Protein AF-A0AAV5YU53-F1 (afdb_monomer_lite)

pLDDT: mean 90.71, std 11.64, range [44.78, 98.12]

Secondary structure (DSSP, 8-state):
----HHHHHHHHH-TT-S-GGG-HHHHHHTTT-HHHHHHHHHHHHHS-HHHHHHHHHHHTT--GGGHHHHHHHTTS--HHHHHHHHHHHHHHHTTS-TTTHHHHHHHHHHHHGGGGG--PBPPGGGS-S---SS--BHHHHHHHHHHHHH-TT--HHHHHTS-HHHHHHHHHHHHHHHTSPP-

Structure (mmCIF, N/CA/C/O backbone):
data_AF-A0AAV5YU53-F1
#
_entry.id   AF-A0AAV5YU53-F1
#
loop_
_atom_site.group_PDB
_atom_site.id
_atom_site.type_symbol
_atom_site.label_atom_id
_atom_site.label_alt_id
_atom_site.label_comp_id
_atom_site.label_asym_id
_atom_site.label_entity_id
_atom_site.label_seq_id
_atom_site.pdbx_PDB_ins_code
_atom_site.Cartn_x
_atom_site.Cartn_y
_atom_site.Cartn_z
_atom_site.occupancy
_atom_site.B_iso_or_equiv
_atom_site.auth_seq_id
_atom_site.auth_comp_id
_atom_site.auth_asym_id
_atom_site.auth_atom_id
_atom_site.pdbx_PDB_model_num
ATOM 1 N N . MET A 1 1 ? -22.756 8.298 15.029 1.00 58.38 1 MET A N 1
ATOM 2 C CA . MET A 1 1 ? -21.661 9.162 15.517 1.00 58.38 1 MET A CA 1
ATOM 3 C C . MET A 1 1 ? -20.798 9.515 14.319 1.00 58.38 1 MET A C 1
ATOM 5 O O . MET A 1 1 ? -20.643 8.634 13.480 1.00 58.38 1 MET A O 1
ATOM 9 N N . PRO A 1 2 ? -20.310 10.757 14.173 1.00 77.19 2 PRO A N 1
ATOM 10 C CA . PRO A 1 2 ? -19.274 11.035 13.185 1.00 77.19 2 PRO A CA 1
ATOM 11 C C . PRO A 1 2 ? -18.021 10.225 13.540 1.00 77.19 2 PRO A C 1
ATOM 13 O O . PRO A 1 2 ? -17.695 10.080 14.717 1.00 77.19 2 PRO A O 1
ATOM 16 N N . ILE A 1 3 ? -17.365 9.661 12.530 1.00 84.00 3 ILE A N 1
ATOM 17 C CA . ILE A 1 3 ? -16.062 9.021 12.700 1.00 84.00 3 ILE A CA 1
ATOM 18 C C . ILE A 1 3 ? -15.048 10.148 12.777 1.00 84.00 3 ILE A C 1
ATOM 20 O O . ILE A 1 3 ? -14.963 10.973 11.868 1.00 84.00 3 ILE A O 1
ATOM 24 N N . ASP A 1 4 ? -14.306 10.201 13.872 1.00 91.19 4 ASP A N 1
ATOM 25 C CA . ASP A 1 4 ? -13.279 11.202 14.078 1.00 91.19 4 ASP A CA 1
ATOM 26 C C . ASP A 1 4 ? -11.997 10.572 14.630 1.00 91.19 4 ASP A C 1
ATOM 28 O O . ASP A 1 4 ? -11.934 9.400 15.019 1.00 91.19 4 ASP A O 1
ATOM 32 N N . ARG A 1 5 ? -10.937 11.380 14.644 1.00 93.81 5 ARG A N 1
ATOM 33 C CA . ARG A 1 5 ? -9.619 10.977 15.135 1.00 93.81 5 ARG A CA 1
ATOM 34 C C . ARG A 1 5 ? -9.640 10.564 16.608 1.00 93.81 5 ARG A C 1
ATOM 36 O O . ARG A 1 5 ? -8.822 9.739 17.002 1.00 93.81 5 ARG A O 1
ATOM 43 N N . ALA A 1 6 ? -10.554 11.103 17.418 1.00 93.44 6 ALA A N 1
ATOM 44 C CA . ALA A 1 6 ? -10.634 10.776 18.837 1.00 93.44 6 ALA A CA 1
ATOM 45 C C . ALA A 1 6 ? -11.170 9.354 19.052 1.00 93.44 6 ALA A C 1
ATOM 47 O O . ALA A 1 6 ? -10.606 8.609 19.855 1.00 93.44 6 ALA A O 1
ATOM 48 N N . LEU A 1 7 ? -12.197 8.951 18.296 1.00 93.94 7 LEU A N 1
ATOM 49 C CA . LEU A 1 7 ? -12.720 7.585 18.315 1.00 93.94 7 LEU A CA 1
ATOM 50 C C . LEU A 1 7 ? -11.645 6.567 17.913 1.00 93.94 7 LEU A C 1
ATOM 52 O O . LEU A 1 7 ? -11.388 5.616 18.652 1.00 93.94 7 LEU A O 1
ATOM 56 N N . ILE A 1 8 ? -10.994 6.786 16.765 1.00 95.81 8 ILE A N 1
ATOM 57 C CA . ILE A 1 8 ? -9.949 5.887 16.253 1.00 95.81 8 ILE A CA 1
ATOM 58 C C . ILE A 1 8 ? -8.756 5.858 17.213 1.00 95.81 8 ILE A C 1
ATOM 60 O O . ILE A 1 8 ? -8.289 4.784 17.587 1.00 95.81 8 ILE A O 1
ATOM 64 N N . GLY A 1 9 ? -8.308 7.022 17.689 1.00 94.50 9 GLY A N 1
ATOM 65 C CA . GLY A 1 9 ? -7.224 7.128 18.665 1.00 94.50 9 GLY A CA 1
ATOM 66 C C . GLY A 1 9 ? -7.514 6.370 19.963 1.00 94.50 9 GLY A C 1
ATOM 67 O O . GLY A 1 9 ? -6.623 5.706 20.489 1.00 94.50 9 GLY A O 1
ATOM 68 N N . GLY A 1 10 ? -8.762 6.394 20.444 1.00 93.75 10 GLY A N 1
ATOM 69 C CA . GLY A 1 10 ? -9.192 5.621 21.610 1.00 93.75 10 GLY A CA 1
ATOM 70 C C . GLY A 1 10 ? -9.047 4.109 21.416 1.00 93.75 10 GLY A C 1
ATOM 71 O O . GLY A 1 10 ? -8.543 3.430 22.308 1.00 93.75 10 GLY A O 1
ATOM 72 N N . LEU A 1 11 ? -9.417 3.584 20.243 1.00 94.62 11 LEU A N 1
ATOM 73 C CA . LEU A 1 11 ? -9.249 2.160 19.920 1.00 94.62 11 LEU A CA 1
ATOM 74 C C . LEU A 1 11 ? -7.775 1.771 19.772 1.00 94.62 11 LEU A C 1
ATOM 76 O O . LEU A 1 11 ? -7.355 0.716 20.244 1.00 94.62 11 LEU A O 1
ATOM 80 N N . LEU A 1 12 ? -6.971 2.626 19.138 1.00 96.00 12 LEU A N 1
ATOM 81 C CA . LEU A 1 12 ? -5.540 2.378 18.981 1.00 96.00 12 LEU A CA 1
ATOM 82 C C . LEU A 1 12 ? -4.802 2.406 20.323 1.00 96.00 12 LEU A C 1
ATOM 84 O O . LEU A 1 12 ? -3.856 1.642 20.499 1.00 96.00 12 LEU A O 1
ATOM 88 N N . ALA A 1 13 ? -5.229 3.244 21.267 1.00 93.75 13 ALA A N 1
ATOM 89 C CA . ALA A 1 13 ? -4.633 3.333 22.598 1.00 93.75 13 ALA A CA 1
ATOM 90 C C . ALA A 1 13 ? -5.089 2.220 23.559 1.00 93.75 13 ALA A C 1
ATOM 92 O O . ALA A 1 13 ? -4.425 1.989 24.571 1.00 93.75 13 ALA A O 1
ATOM 93 N N . ASP A 1 14 ? -6.201 1.531 23.275 1.00 92.38 14 ASP A N 1
ATOM 94 C CA . ASP A 1 14 ? -6.696 0.451 24.129 1.00 92.38 14 ASP A CA 1
ATOM 95 C C . ASP A 1 14 ? -5.836 -0.808 23.966 1.00 92.38 14 ASP A C 1
ATOM 97 O O . ASP A 1 14 ? -5.979 -1.583 23.018 1.00 92.38 14 ASP A O 1
ATOM 101 N N . SER A 1 15 ? -4.938 -1.024 24.927 1.00 88.12 15 SER A N 1
ATOM 102 C CA . SER A 1 15 ? -4.036 -2.176 24.961 1.00 88.12 15 SER A CA 1
ATOM 103 C C . SER A 1 15 ? -4.747 -3.516 25.152 1.00 88.12 15 SER A C 1
ATOM 105 O O . SER A 1 15 ? -4.117 -4.552 24.970 1.00 88.12 15 SER A O 1
ATOM 107 N N . ARG A 1 16 ? -6.038 -3.518 25.508 1.00 90.38 16 ARG A N 1
ATOM 108 C CA . ARG A 1 16 ? -6.845 -4.742 25.624 1.00 90.38 16 ARG A CA 1
ATOM 109 C C . ARG A 1 16 ? -7.343 -5.233 24.267 1.00 90.38 16 ARG A C 1
ATOM 111 O O . ARG A 1 16 ? -7.797 -6.367 24.172 1.00 90.38 16 ARG A O 1
ATOM 118 N N . ILE A 1 17 ? -7.298 -4.383 23.239 1.00 89.62 17 ILE A N 1
ATOM 119 C CA . ILE A 1 17 ? -7.646 -4.767 21.873 1.00 89.62 17 ILE A CA 1
ATOM 120 C C . ILE A 1 17 ? -6.395 -5.360 21.226 1.00 89.62 17 ILE A C 1
ATOM 122 O O . ILE A 1 17 ? -5.525 -4.636 20.722 1.00 89.62 17 ILE A O 1
ATOM 126 N N . GLU A 1 18 ? -6.301 -6.684 21.301 1.00 86.69 18 GLU A N 1
ATOM 127 C CA . GLU A 1 18 ? -5.281 -7.479 20.610 1.00 86.69 18 GLU A CA 1
ATOM 128 C C . GLU A 1 18 ? -5.637 -7.670 19.131 1.00 86.69 18 GLU A C 1
ATOM 130 O O . GLU A 1 18 ? -4.756 -7.621 18.278 1.00 86.69 18 GLU A O 1
ATOM 135 N N . ASP A 1 19 ? -6.932 -7.806 18.843 1.00 91.25 19 ASP A N 1
ATOM 136 C CA . ASP A 1 19 ? -7.497 -8.029 17.517 1.00 91.25 19 ASP A CA 1
ATOM 137 C C . ASP A 1 19 ? -8.663 -7.056 17.278 1.00 91.25 19 ASP A C 1
ATOM 139 O O . ASP A 1 19 ? -9.638 -7.018 18.038 1.00 91.25 19 ASP A O 1
ATOM 143 N N . PHE A 1 20 ? -8.547 -6.227 16.238 1.00 92.94 20 PHE A N 1
ATOM 144 C CA . PHE A 1 20 ? -9.566 -5.233 15.915 1.00 92.94 20 PHE A CA 1
ATOM 145 C C . PHE A 1 20 ? -10.820 -5.858 15.297 1.00 92.94 20 PHE A C 1
ATOM 147 O O . PHE A 1 20 ? -11.892 -5.285 15.484 1.00 92.94 20 PHE A O 1
ATOM 154 N N . GLU A 1 21 ? -10.740 -7.033 14.663 1.00 91.44 21 GLU A N 1
ATOM 155 C CA . GLU A 1 21 ? -11.915 -7.724 14.103 1.00 91.44 21 GLU A CA 1
ATOM 156 C C . GLU A 1 21 ? -12.928 -8.098 15.198 1.00 91.44 21 GLU A C 1
ATOM 158 O O . GLU A 1 21 ? -14.137 -8.145 14.972 1.00 91.44 21 GLU A O 1
ATOM 163 N N . GLN A 1 22 ? -12.451 -8.285 16.432 1.00 92.12 22 GLN A N 1
ATOM 164 C CA . GLN A 1 22 ? -13.289 -8.583 17.595 1.00 92.12 22 GLN A CA 1
ATOM 165 C C . GLN A 1 22 ? -13.918 -7.334 18.226 1.00 92.12 22 GLN A C 1
ATOM 167 O O . GLN A 1 22 ? -14.763 -7.454 19.115 1.00 92.12 22 GLN A O 1
ATOM 172 N N . SER A 1 23 ? -13.527 -6.130 17.796 1.00 93.19 23 SER A N 1
ATOM 173 C CA . SER A 1 23 ? -14.075 -4.874 18.309 1.00 93.19 23 SER A CA 1
ATOM 174 C C . SER A 1 23 ? -15.386 -4.526 17.594 1.00 93.19 23 SER A C 1
ATOM 176 O O . SER A 1 23 ? -15.364 -4.168 16.415 1.00 93.19 23 SER A O 1
ATOM 178 N N . PRO A 1 24 ? -16.540 -4.500 18.295 1.00 91.88 24 PRO A N 1
ATOM 179 C CA . PRO A 1 24 ? -17.814 -4.140 17.670 1.00 91.88 24 PRO A CA 1
ATOM 180 C C . PRO A 1 24 ? -17.827 -2.702 17.151 1.00 91.88 24 PRO A C 1
ATOM 182 O O . PRO A 1 24 ? -18.546 -2.381 16.211 1.00 91.88 24 PRO A O 1
ATOM 185 N N . VAL A 1 25 ? -17.047 -1.811 17.771 1.00 91.94 25 VAL A N 1
ATOM 186 C CA . VAL A 1 25 ? -16.914 -0.423 17.313 1.00 91.94 25 VAL A CA 1
ATOM 187 C C . VAL A 1 25 ? -16.178 -0.383 15.979 1.00 91.94 25 VAL A C 1
ATOM 189 O O . VAL A 1 25 ? -16.591 0.357 15.092 1.00 91.94 25 VAL A O 1
ATOM 192 N N . PHE A 1 26 ? -15.127 -1.190 15.822 1.00 93.19 26 PHE A N 1
ATOM 193 C CA . PHE A 1 26 ? -14.378 -1.258 14.573 1.00 93.19 26 PHE A CA 1
ATOM 194 C C . PHE A 1 26 ? -15.257 -1.776 13.429 1.00 93.19 26 PHE A C 1
ATOM 196 O O . PHE A 1 26 ? -15.471 -1.059 12.450 1.00 93.19 26 PHE A O 1
ATOM 203 N N . THR A 1 27 ? -15.847 -2.958 13.605 1.00 92.69 27 THR A N 1
ATOM 204 C CA . THR A 1 27 ? -16.630 -3.628 12.556 1.00 92.69 27 THR A CA 1
ATOM 205 C C . THR A 1 27 ? -17.896 -2.863 12.174 1.00 92.69 27 THR A C 1
ATOM 207 O O . THR A 1 27 ? -18.269 -2.828 11.010 1.00 92.69 27 THR A O 1
ATOM 210 N N . SER A 1 28 ? -18.563 -2.190 13.121 1.00 91.25 28 SER A N 1
ATOM 211 C CA . SER A 1 28 ? -19.815 -1.472 12.820 1.00 91.25 28 SER A CA 1
ATOM 212 C C . SER A 1 28 ? -19.640 -0.022 12.363 1.00 91.25 28 SER A C 1
ATOM 214 O O . SER A 1 28 ? -20.548 0.532 11.737 1.00 91.25 28 SER A O 1
ATOM 216 N N . GLN A 1 29 ? -18.530 0.637 12.718 1.00 91.31 29 GLN A N 1
ATOM 217 C CA . GLN A 1 29 ? -18.382 2.084 12.521 1.00 91.31 29 GLN A CA 1
ATOM 218 C C . GLN A 1 29 ? -17.127 2.500 11.760 1.00 91.31 29 GLN A C 1
ATOM 220 O O . GLN A 1 29 ? -17.076 3.661 11.373 1.00 91.31 29 GLN A O 1
ATOM 225 N N . ILE A 1 30 ? -16.135 1.631 11.547 1.00 93.75 30 ILE A N 1
ATOM 226 C CA . ILE A 1 30 ? -14.822 2.033 11.011 1.00 93.75 30 ILE A CA 1
ATOM 227 C C . ILE A 1 30 ? -14.448 1.268 9.741 1.00 93.75 30 ILE A C 1
ATOM 229 O O . ILE A 1 30 ? -14.065 1.914 8.772 1.00 93.75 30 ILE A O 1
ATOM 233 N N . GLN A 1 31 ? -14.568 -0.060 9.740 1.00 93.56 31 GLN A N 1
ATOM 234 C CA . GLN A 1 31 ? -14.002 -0.943 8.708 1.00 93.56 31 GLN A CA 1
ATOM 235 C C . GLN A 1 31 ? -14.398 -0.571 7.266 1.00 93.56 31 GLN A C 1
ATOM 237 O O . GLN A 1 31 ? -13.555 -0.556 6.378 1.00 93.56 31 GLN A O 1
ATOM 242 N N . ASP A 1 32 ? -15.650 -0.168 7.044 1.00 91.75 32 ASP A N 1
ATOM 243 C CA . ASP A 1 32 ? -16.169 0.109 5.694 1.00 91.75 32 ASP A CA 1
ATOM 244 C C . ASP A 1 32 ? -16.130 1.597 5.308 1.00 91.75 32 ASP A C 1
ATOM 246 O O . ASP A 1 32 ? -16.899 2.061 4.460 1.00 91.75 32 ASP A O 1
ATOM 250 N N . ARG A 1 33 ? -15.320 2.407 6.001 1.00 94.44 33 ARG A N 1
ATOM 251 C CA . ARG A 1 33 ? -15.435 3.872 5.956 1.00 94.44 33 ARG A CA 1
ATOM 252 C C . ARG A 1 33 ? -14.173 4.514 5.381 1.00 94.44 33 ARG A C 1
ATOM 254 O O . ARG A 1 33 ? -13.151 4.545 6.070 1.00 94.44 33 ARG A O 1
ATOM 261 N N . PRO A 1 34 ? -14.221 5.095 4.168 1.00 94.69 34 PRO A N 1
ATOM 262 C CA . PRO A 1 34 ? -13.036 5.687 3.546 1.00 94.69 34 PRO A CA 1
ATOM 263 C C . PRO A 1 34 ? -12.471 6.858 4.364 1.00 94.69 34 PRO A C 1
ATOM 265 O O . PRO A 1 34 ? -11.257 7.052 4.420 1.00 94.69 34 PRO A O 1
ATOM 268 N N . GLU A 1 35 ? -13.319 7.607 5.078 1.00 95.25 35 GLU A N 1
ATOM 269 C CA . GLU A 1 35 ? -12.866 8.686 5.963 1.00 95.25 35 GLU A CA 1
ATOM 270 C C . GLU A 1 35 ? -12.042 8.146 7.141 1.00 95.25 35 GLU A C 1
ATOM 272 O O . GLU A 1 35 ? -11.091 8.789 7.586 1.00 95.25 35 GLU A O 1
ATOM 277 N N . ALA A 1 36 ? -12.370 6.947 7.629 1.00 96.25 36 ALA A N 1
ATOM 278 C CA . ALA A 1 36 ? -11.613 6.292 8.686 1.00 96.25 36 ALA A CA 1
ATOM 279 C C . ALA A 1 36 ? -10.235 5.836 8.192 1.00 96.25 36 ALA A C 1
ATOM 281 O O . ALA A 1 36 ? -9.242 6.029 8.895 1.00 96.25 36 ALA A O 1
ATOM 282 N N . ALA A 1 37 ? -10.162 5.301 6.969 1.00 97.19 37 ALA A N 1
ATOM 283 C CA . ALA A 1 37 ? -8.898 4.950 6.327 1.00 97.19 37 ALA A CA 1
ATOM 284 C C . ALA A 1 37 ? -7.984 6.179 6.177 1.00 97.19 37 ALA A C 1
ATOM 286 O O . ALA A 1 37 ? -6.806 6.115 6.527 1.00 97.19 37 ALA A O 1
ATOM 287 N N . ALA A 1 38 ? -8.528 7.329 5.761 1.00 96.69 38 ALA A N 1
ATOM 288 C CA . ALA A 1 38 ? -7.773 8.582 5.683 1.00 96.69 38 ALA A CA 1
ATOM 289 C C . ALA A 1 38 ? -7.224 9.035 7.052 1.00 96.69 38 ALA A C 1
ATOM 291 O O . ALA A 1 38 ? -6.066 9.443 7.156 1.00 96.69 38 ALA A O 1
ATOM 292 N N . ILE A 1 39 ? -8.018 8.910 8.122 1.00 97.44 39 ILE A N 1
ATOM 293 C CA . ILE A 1 39 ? -7.563 9.211 9.489 1.00 97.44 39 ILE A CA 1
ATOM 294 C C . ILE A 1 39 ? -6.455 8.240 9.928 1.00 97.44 39 ILE A C 1
ATOM 296 O O . ILE A 1 39 ? -5.462 8.669 10.514 1.00 97.44 39 ILE A O 1
ATOM 300 N N . LEU A 1 40 ? -6.594 6.943 9.644 1.00 97.56 40 LEU A N 1
ATOM 301 C CA . LEU A 1 40 ? -5.579 5.937 9.972 1.00 97.56 40 LEU A CA 1
ATOM 302 C C . LEU A 1 40 ? -4.257 6.194 9.243 1.00 97.56 40 LEU A C 1
ATOM 304 O O . LEU A 1 40 ? -3.198 6.051 9.851 1.00 97.56 40 LEU A O 1
ATOM 308 N N . LEU A 1 41 ? -4.306 6.628 7.982 1.00 97.75 41 LEU A N 1
ATOM 309 C CA . LEU A 1 41 ? -3.125 7.033 7.216 1.00 97.75 41 LEU A CA 1
ATOM 310 C C . LEU A 1 41 ? -2.428 8.249 7.841 1.00 97.75 41 LEU A C 1
ATOM 312 O O . LEU A 1 41 ? -1.203 8.253 7.977 1.00 97.75 41 LEU A O 1
ATOM 316 N N . ASP A 1 42 ? -3.195 9.251 8.278 1.00 97.19 42 ASP A N 1
ATOM 317 C CA . ASP A 1 42 ? -2.663 10.422 8.984 1.00 97.19 42 ASP A CA 1
ATOM 318 C C . ASP A 1 42 ? -1.984 10.029 10.310 1.00 97.19 42 ASP A C 1
ATOM 320 O O . ASP A 1 42 ? -0.872 10.471 10.600 1.00 97.19 42 ASP A O 1
ATOM 324 N N . ILE A 1 43 ? -2.602 9.136 11.092 1.00 96.94 43 ILE A N 1
ATOM 325 C CA . ILE A 1 43 ? -1.998 8.566 12.310 1.00 96.94 43 ILE A CA 1
ATOM 326 C C . ILE A 1 43 ? -0.716 7.796 11.976 1.00 96.94 43 ILE A C 1
ATOM 328 O O . ILE A 1 43 ? 0.313 8.019 12.611 1.00 96.94 43 ILE A O 1
ATOM 332 N N . MET A 1 44 ? -0.751 6.920 10.969 1.00 96.31 44 MET A N 1
ATOM 333 C CA . MET A 1 44 ? 0.395 6.103 10.563 1.00 96.31 44 MET A CA 1
ATOM 334 C C . MET A 1 44 ? 1.613 6.951 10.191 1.00 96.31 44 MET A C 1
ATOM 336 O O . MET A 1 44 ? 2.744 6.545 10.455 1.00 96.31 44 MET A O 1
ATOM 340 N N . ARG A 1 45 ? 1.389 8.123 9.590 1.00 95.06 45 ARG A N 1
ATOM 341 C CA . ARG A 1 45 ? 2.453 9.033 9.160 1.00 95.06 45 ARG A CA 1
ATOM 342 C C . ARG A 1 45 ? 3.008 9.895 10.293 1.00 95.06 45 ARG A C 1
ATOM 344 O O . ARG A 1 45 ? 4.213 10.135 10.326 1.00 95.06 45 ARG A O 1
ATOM 351 N N . ASN A 1 46 ? 2.130 10.418 11.148 1.00 95.31 46 ASN A N 1
ATOM 352 C CA . ASN A 1 46 ? 2.455 11.555 12.013 1.00 95.31 46 ASN A CA 1
ATOM 353 C C . ASN A 1 46 ? 2.597 11.198 13.500 1.00 95.31 46 ASN A C 1
ATOM 355 O O . ASN A 1 46 ? 3.196 11.975 14.245 1.00 95.31 46 ASN A O 1
ATOM 359 N N . ASP A 1 47 ? 2.080 10.049 13.939 1.00 95.38 47 ASP A N 1
ATOM 360 C CA . ASP A 1 47 ? 2.138 9.644 15.346 1.00 95.38 47 ASP A CA 1
ATOM 361 C C . ASP A 1 47 ? 3.371 8.780 15.657 1.00 95.38 47 ASP A C 1
ATOM 363 O O . ASP A 1 47 ? 4.242 8.529 14.823 1.00 95.38 47 ASP A O 1
ATOM 367 N N . SER A 1 48 ? 3.470 8.331 16.913 1.00 93.94 48 SER A N 1
ATOM 368 C CA . SER A 1 48 ? 4.563 7.469 17.362 1.00 93.94 48 SER A CA 1
ATOM 369 C C . SER A 1 48 ? 4.648 6.175 16.534 1.00 93.94 48 SER A C 1
ATOM 371 O O . SER A 1 48 ? 3.604 5.650 16.136 1.00 93.94 48 SER A O 1
ATOM 373 N N . PRO A 1 49 ? 5.845 5.578 16.354 1.00 91.62 49 PRO A N 1
ATOM 374 C CA . PRO A 1 49 ? 5.992 4.325 15.609 1.00 91.62 49 PRO A CA 1
ATOM 375 C C . PRO A 1 49 ? 5.083 3.190 16.108 1.00 91.62 49 PRO A C 1
ATOM 377 O O . PRO A 1 49 ? 4.550 2.428 15.306 1.00 91.62 49 PRO A O 1
ATOM 380 N N . ALA A 1 50 ? 4.848 3.101 17.422 1.00 92.50 50 ALA A N 1
ATOM 381 C CA . ALA A 1 50 ? 3.956 2.101 18.009 1.00 92.50 50 ALA A CA 1
ATOM 382 C C . ALA A 1 50 ? 2.482 2.343 17.636 1.00 92.50 50 ALA A C 1
ATOM 384 O O . ALA A 1 50 ? 1.773 1.409 17.257 1.00 92.50 50 ALA A O 1
ATOM 385 N N . THR A 1 51 ? 2.026 3.597 17.699 1.00 95.12 51 THR A N 1
ATOM 386 C CA . THR A 1 51 ? 0.670 3.978 17.276 1.00 95.12 51 THR A CA 1
ATOM 387 C C . THR A 1 51 ? 0.492 3.765 15.777 1.00 95.12 51 THR A C 1
ATOM 389 O O . THR A 1 51 ? -0.518 3.204 15.357 1.00 95.12 51 THR A O 1
ATOM 392 N N . GLY A 1 52 ? 1.486 4.149 14.974 1.00 94.56 52 GLY A N 1
ATOM 393 C CA . GLY A 1 52 ? 1.457 3.970 13.527 1.00 94.56 52 GLY A CA 1
ATOM 394 C C . GLY A 1 52 ? 1.425 2.499 13.114 1.00 94.56 52 GLY A C 1
ATOM 395 O O . GLY A 1 52 ? 0.665 2.136 12.221 1.00 94.56 52 GLY A O 1
ATOM 396 N N . ALA A 1 53 ? 2.154 1.626 13.817 1.00 92.44 53 ALA A N 1
ATOM 397 C CA . ALA A 1 53 ? 2.082 0.182 13.601 1.00 92.44 53 ALA A CA 1
ATOM 398 C C . ALA A 1 53 ? 0.682 -0.384 13.902 1.00 92.44 53 ALA A C 1
ATOM 400 O O . ALA A 1 53 ? 0.160 -1.178 13.119 1.00 92.44 53 ALA A O 1
ATOM 401 N N . ARG A 1 54 ? 0.035 0.057 14.991 1.00 95.44 54 ARG A N 1
ATOM 402 C CA . ARG A 1 54 ? -1.353 -0.337 15.297 1.00 95.44 54 ARG A CA 1
ATOM 403 C C . ARG A 1 54 ? -2.348 0.212 14.274 1.00 95.44 54 ARG A C 1
ATOM 405 O O . ARG A 1 54 ? -3.253 -0.514 13.877 1.00 95.44 54 ARG A O 1
ATOM 412 N N . ALA A 1 55 ? -2.166 1.450 13.811 1.00 96.69 55 ALA A N 1
ATOM 413 C CA . ALA A 1 55 ? -2.994 2.034 12.758 1.00 96.69 55 ALA A CA 1
ATOM 414 C C . ALA A 1 55 ? -2.872 1.244 11.448 1.00 96.69 55 ALA A C 1
ATOM 416 O O . ALA A 1 55 ? -3.884 0.947 10.821 1.00 96.69 55 ALA A O 1
ATOM 417 N N . ARG A 1 56 ? -1.652 0.826 11.083 1.00 95.62 56 ARG A N 1
ATOM 418 C CA . ARG A 1 56 ? -1.403 -0.053 9.934 1.00 95.62 56 ARG A CA 1
ATOM 419 C C . ARG A 1 56 ? -2.106 -1.402 10.079 1.00 95.62 56 ARG A C 1
ATOM 421 O O . ARG A 1 56 ? -2.717 -1.856 9.121 1.00 95.62 56 ARG A O 1
ATOM 428 N N . ALA A 1 57 ? -2.027 -2.027 11.255 1.00 94.25 57 ALA A N 1
ATOM 429 C CA . ALA A 1 57 ? -2.697 -3.299 11.524 1.00 94.25 57 ALA A CA 1
ATOM 430 C C . ALA A 1 57 ? -4.223 -3.176 11.408 1.00 94.25 57 ALA A C 1
ATOM 432 O O . ALA A 1 57 ? -4.852 -4.024 10.793 1.00 94.25 57 ALA A O 1
ATOM 433 N N . MET A 1 58 ? -4.808 -2.093 11.933 1.00 96.25 58 MET A N 1
ATOM 434 C CA . MET A 1 58 ? -6.237 -1.813 11.769 1.00 96.25 58 MET A CA 1
ATOM 435 C C . MET A 1 58 ? -6.605 -1.568 10.300 1.00 96.25 58 MET A C 1
ATOM 437 O O . MET A 1 58 ? -7.610 -2.084 9.831 1.00 96.25 58 MET A O 1
ATOM 441 N N . LEU A 1 59 ? -5.792 -0.799 9.569 1.00 96.31 59 LEU A N 1
ATOM 442 C CA . LEU A 1 59 ? -6.030 -0.491 8.158 1.00 96.31 59 LEU A CA 1
ATOM 443 C C . LEU A 1 59 ? -5.943 -1.736 7.263 1.00 96.31 59 LEU A C 1
ATOM 445 O O . LEU A 1 59 ? -6.642 -1.802 6.262 1.00 96.31 59 LEU A O 1
ATOM 449 N N . ALA A 1 60 ? -5.133 -2.730 7.634 1.00 95.12 60 ALA A N 1
ATOM 450 C CA . ALA A 1 60 ? -5.016 -4.000 6.915 1.00 95.12 60 ALA A CA 1
ATOM 451 C C . ALA A 1 60 ? -6.266 -4.900 7.011 1.00 95.12 60 ALA A C 1
ATOM 453 O O . ALA A 1 60 ? -6.318 -5.916 6.330 1.00 95.12 60 ALA A O 1
ATOM 454 N N . LEU A 1 61 ? -7.246 -4.537 7.848 1.00 94.69 61 LEU A N 1
ATOM 455 C CA . LEU A 1 61 ? -8.527 -5.239 8.003 1.00 94.69 61 LEU A CA 1
ATOM 456 C C . LEU A 1 61 ? -9.673 -4.571 7.226 1.00 94.69 61 LEU A C 1
ATOM 458 O O . LEU A 1 61 ? -10.825 -4.977 7.349 1.00 94.69 61 LEU A O 1
ATOM 462 N N . PHE A 1 62 ? -9.386 -3.491 6.498 1.00 95.50 62 PHE A N 1
ATOM 463 C CA . PHE A 1 62 ? -10.367 -2.854 5.623 1.00 95.50 62 PHE A CA 1
ATOM 464 C C . PHE A 1 62 ? -10.579 -3.698 4.361 1.00 95.50 62 PHE A C 1
ATOM 466 O O . PHE A 1 62 ? -9.765 -4.553 4.039 1.00 95.50 62 PHE A O 1
ATOM 473 N N . ASP A 1 63 ? -11.637 -3.394 3.616 1.00 91.00 63 ASP A N 1
ATOM 474 C CA . ASP A 1 63 ? -11.855 -3.922 2.268 1.00 91.00 63 ASP A CA 1
ATOM 475 C C . ASP A 1 63 ? -11.616 -2.818 1.211 1.00 91.00 63 ASP A C 1
ATOM 477 O O . ASP A 1 63 ? -10.830 -1.881 1.408 1.00 91.00 63 ASP A O 1
ATOM 481 N N . GLU A 1 64 ? -12.328 -2.890 0.084 1.00 94.00 64 GLU A N 1
ATOM 482 C CA . GLU A 1 64 ? -12.299 -1.931 -1.027 1.00 94.00 64 GLU A CA 1
ATOM 483 C C . GLU A 1 64 ? -12.315 -0.435 -0.616 1.00 94.00 64 GLU A C 1
ATOM 485 O O . GLU A 1 64 ? -11.562 0.344 -1.215 1.00 94.00 64 GLU A O 1
ATOM 490 N N . PRO A 1 65 ? -13.074 0.022 0.412 1.00 92.62 65 PRO A N 1
ATOM 491 C CA . PRO A 1 65 ? -13.144 1.444 0.768 1.00 92.62 65 PRO A CA 1
ATOM 492 C C . PRO A 1 65 ? -11.804 2.093 1.149 1.00 92.62 65 PRO A C 1
ATOM 494 O O . PRO A 1 65 ? -11.672 3.315 1.049 1.00 92.62 65 PRO A O 1
ATOM 497 N N . ALA A 1 66 ? -10.806 1.314 1.579 1.00 96.56 66 ALA A N 1
ATOM 498 C CA . ALA A 1 66 ? -9.482 1.838 1.916 1.00 96.56 66 ALA A CA 1
ATOM 499 C C . ALA A 1 66 ? -8.562 2.021 0.701 1.00 96.56 66 ALA A C 1
ATOM 501 O O . ALA A 1 66 ? -7.594 2.781 0.793 1.00 96.56 66 ALA A O 1
ATOM 502 N N . LEU A 1 67 ? -8.854 1.380 -0.438 1.00 97.12 67 LEU A N 1
ATOM 503 C CA . LEU A 1 67 ? -7.964 1.388 -1.601 1.00 97.12 67 LEU A CA 1
ATOM 504 C C . LEU A 1 67 ? -7.720 2.809 -2.111 1.00 97.12 67 LEU A C 1
ATOM 506 O O . LEU A 1 67 ? -6.571 3.208 -2.284 1.00 97.12 67 LEU A O 1
ATOM 510 N N . ARG A 1 68 ? -8.782 3.607 -2.280 1.00 97.25 68 ARG A N 1
ATOM 511 C CA . ARG A 1 68 ? -8.664 4.988 -2.770 1.00 97.25 68 ARG A CA 1
ATOM 512 C C . ARG A 1 68 ? -7.823 5.881 -1.841 1.00 97.25 68 ARG A C 1
ATOM 514 O O . ARG A 1 68 ? -6.845 6.437 -2.338 1.00 97.25 68 ARG A O 1
ATOM 521 N N . PRO A 1 69 ? -8.114 5.986 -0.526 1.00 98.00 69 PRO A N 1
ATOM 522 C CA . PRO A 1 69 ? -7.260 6.732 0.400 1.00 98.00 69 PRO A CA 1
ATOM 523 C C . PRO A 1 69 ? -5.794 6.283 0.393 1.00 98.00 69 PRO A C 1
ATOM 525 O O . PRO A 1 69 ? -4.893 7.119 0.448 1.00 98.00 69 PRO A O 1
ATOM 528 N N . ILE A 1 70 ? -5.536 4.971 0.317 1.00 98.12 70 ILE A N 1
ATOM 529 C CA . ILE A 1 70 ? -4.167 4.436 0.273 1.00 98.12 70 ILE A CA 1
ATOM 530 C C . ILE A 1 70 ? -3.470 4.835 -1.032 1.00 98.12 70 ILE A C 1
ATOM 532 O O . ILE A 1 70 ? -2.314 5.257 -0.985 1.00 98.12 70 ILE A O 1
ATOM 536 N N . GLY A 1 71 ? -4.168 4.740 -2.168 1.00 97.88 71 GLY A N 1
ATOM 537 C CA . GLY A 1 71 ? -3.684 5.192 -3.471 1.00 97.88 71 GLY A CA 1
ATOM 538 C C . GLY A 1 71 ? -3.266 6.659 -3.430 1.00 97.88 71 GLY A C 1
ATOM 539 O O . GLY A 1 71 ? -2.096 6.970 -3.633 1.00 97.88 71 GLY A O 1
ATOM 540 N N . GLU A 1 72 ? -4.175 7.555 -3.044 1.00 98.00 72 GLU A N 1
ATOM 541 C CA . GLU A 1 72 ? -3.906 8.998 -2.939 1.00 98.00 72 GLU A CA 1
ATOM 542 C C . GLU A 1 72 ? -2.699 9.305 -2.034 1.00 98.00 72 GLU A C 1
ATOM 544 O O . GLU A 1 72 ? -1.882 10.189 -2.315 1.00 98.00 72 GLU A O 1
ATOM 549 N N . ALA A 1 73 ? -2.535 8.537 -0.956 1.00 97.94 73 ALA A N 1
ATOM 550 C CA . ALA A 1 73 ? -1.437 8.699 -0.016 1.00 97.94 73 ALA A CA 1
ATOM 551 C C . ALA A 1 73 ? -0.048 8.332 -0.587 1.00 97.94 73 ALA A C 1
ATOM 553 O O . ALA A 1 73 ? 0.964 8.774 -0.024 1.00 97.94 73 ALA A O 1
ATOM 554 N N . LEU A 1 74 ? 0.035 7.595 -1.706 1.00 98.12 74 LEU A N 1
ATOM 555 C CA . LEU A 1 74 ? 1.293 7.301 -2.418 1.00 98.12 74 LEU A CA 1
ATOM 556 C C . LEU A 1 74 ? 1.949 8.558 -3.004 1.00 98.12 74 LEU A C 1
ATOM 558 O O . LEU A 1 74 ? 3.176 8.603 -3.164 1.00 98.12 74 LEU A O 1
ATOM 562 N N . ALA A 1 75 ? 1.158 9.605 -3.268 1.00 96.94 75 ALA A N 1
ATOM 563 C CA . ALA A 1 75 ? 1.662 10.888 -3.752 1.00 96.94 75 ALA A CA 1
ATOM 564 C C . ALA A 1 75 ? 2.642 11.535 -2.759 1.00 96.94 75 ALA A C 1
ATOM 566 O O . ALA A 1 75 ? 3.553 12.268 -3.155 1.00 96.94 75 ALA A O 1
ATOM 567 N N . LEU A 1 76 ? 2.500 11.239 -1.465 1.00 96.62 76 LEU A N 1
ATOM 568 C CA . LEU A 1 76 ? 3.373 11.780 -0.436 1.00 96.62 76 LEU A CA 1
ATOM 569 C C . LEU A 1 76 ? 4.773 11.134 -0.485 1.00 96.62 76 LEU A C 1
ATOM 571 O O . LEU A 1 76 ? 4.897 9.927 -0.702 1.00 96.62 76 LEU A O 1
ATOM 575 N N . PRO A 1 77 ? 5.848 11.906 -0.240 1.00 94.81 77 PRO A N 1
ATOM 576 C CA . PRO A 1 77 ? 7.212 11.399 -0.345 1.00 94.81 77 PRO A CA 1
ATOM 577 C C . PRO A 1 77 ? 7.589 10.472 0.818 1.00 94.81 77 PRO A C 1
ATOM 579 O O . PRO A 1 77 ? 7.051 10.594 1.925 1.00 94.81 77 PRO A O 1
ATOM 582 N N . GLY A 1 78 ? 8.576 9.608 0.553 1.00 95.12 78 GLY A N 1
ATOM 583 C CA . GLY A 1 78 ? 9.239 8.722 1.515 1.00 95.12 78 GLY A CA 1
ATOM 584 C C . GLY A 1 78 ? 9.269 7.270 1.032 1.00 95.12 78 GLY A C 1
ATOM 585 O O . GLY A 1 78 ? 8.215 6.659 0.885 1.00 95.12 78 GLY A O 1
ATOM 586 N N . ALA A 1 79 ? 10.459 6.692 0.831 1.00 94.81 79 ALA A N 1
ATOM 587 C CA . ALA A 1 79 ? 10.594 5.320 0.323 1.00 94.81 79 ALA A CA 1
ATOM 588 C C . ALA A 1 79 ? 9.942 4.280 1.249 1.00 94.81 79 ALA A C 1
ATOM 590 O O . ALA A 1 79 ? 9.153 3.450 0.803 1.00 94.81 79 ALA A O 1
ATOM 591 N N . VAL A 1 80 ? 10.184 4.387 2.561 1.00 93.00 80 VAL A N 1
ATOM 592 C CA . VAL A 1 80 ? 9.563 3.518 3.580 1.00 93.00 80 VAL A CA 1
ATOM 593 C C . VAL A 1 80 ? 8.039 3.678 3.603 1.00 93.00 80 VAL A C 1
ATOM 595 O O . VAL A 1 80 ? 7.311 2.695 3.719 1.00 93.00 80 VAL A O 1
ATOM 598 N N . TRP A 1 81 ? 7.551 4.914 3.451 1.00 95.56 81 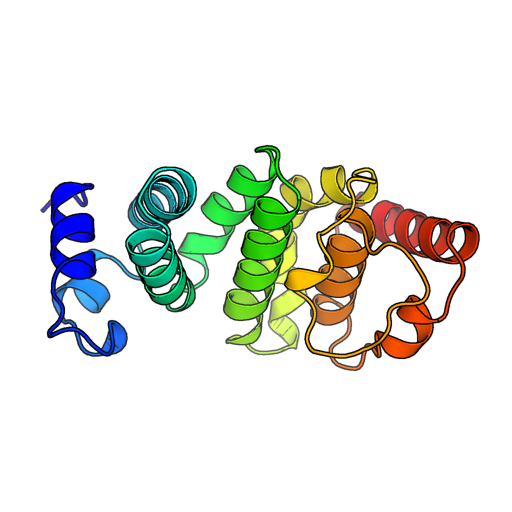TRP A N 1
ATOM 599 C CA . TRP A 1 81 ? 6.122 5.221 3.392 1.00 95.56 81 TRP A CA 1
ATOM 600 C C . TRP A 1 81 ? 5.461 4.566 2.177 1.00 95.56 81 TRP A C 1
ATOM 602 O O . TRP A 1 81 ? 4.517 3.795 2.333 1.00 95.56 81 TRP A O 1
ATOM 612 N N . ARG A 1 82 ? 6.003 4.804 0.978 1.00 97.19 82 ARG A N 1
ATOM 613 C CA . ARG A 1 82 ? 5.492 4.247 -0.282 1.00 97.19 82 ARG A CA 1
ATOM 614 C C . ARG A 1 82 ? 5.534 2.724 -0.287 1.00 97.19 82 ARG A C 1
ATOM 616 O O . ARG A 1 82 ? 4.525 2.104 -0.605 1.00 97.19 82 ARG A O 1
ATOM 623 N N . ARG A 1 83 ? 6.629 2.116 0.185 1.00 95.44 83 ARG A N 1
ATOM 624 C CA . ARG A 1 83 ? 6.704 0.663 0.402 1.00 95.44 83 ARG A CA 1
ATOM 625 C C . ARG A 1 83 ? 5.616 0.177 1.360 1.00 95.44 83 ARG A C 1
ATOM 627 O O . ARG A 1 83 ? 4.952 -0.816 1.078 1.00 95.44 83 ARG A O 1
ATOM 634 N N . SER A 1 84 ? 5.406 0.853 2.490 1.00 95.12 84 SER A N 1
ATOM 635 C CA . SER A 1 84 ? 4.364 0.466 3.451 1.00 95.12 84 SER A CA 1
ATOM 636 C C . SER A 1 84 ? 2.965 0.492 2.829 1.00 95.12 84 SER A C 1
ATOM 638 O O . SER A 1 84 ? 2.175 -0.412 3.093 1.00 95.12 84 SER A O 1
ATOM 640 N N . LEU A 1 85 ? 2.666 1.498 2.004 1.00 98.06 85 LEU A N 1
ATOM 641 C CA . LEU A 1 85 ? 1.383 1.625 1.312 1.00 98.06 85 LEU A CA 1
ATOM 642 C C . LEU A 1 85 ? 1.211 0.597 0.187 1.00 98.06 85 LEU A C 1
ATOM 644 O O . LEU A 1 85 ? 0.148 -0.002 0.099 1.00 98.06 85 LEU A O 1
ATOM 648 N N . LEU A 1 86 ? 2.245 0.327 -0.616 1.00 97.75 86 LEU A N 1
ATOM 649 C CA . LEU A 1 86 ? 2.214 -0.739 -1.628 1.00 97.75 86 LEU A CA 1
ATOM 650 C C . LEU A 1 86 ? 1.957 -2.112 -0.989 1.00 97.75 86 LEU A C 1
ATOM 652 O O . LEU A 1 86 ? 1.121 -2.874 -1.467 1.00 97.75 86 LEU A O 1
ATOM 656 N N . ASN A 1 87 ? 2.587 -2.387 0.157 1.00 95.44 87 ASN A N 1
ATOM 657 C CA . ASN A 1 87 ? 2.331 -3.605 0.926 1.00 95.44 87 ASN A CA 1
ATOM 658 C C . ASN A 1 87 ? 0.911 -3.657 1.517 1.00 95.44 87 ASN A C 1
ATOM 660 O O . ASN A 1 87 ? 0.345 -4.740 1.628 1.00 95.44 87 ASN A O 1
ATOM 664 N N . LEU A 1 88 ? 0.330 -2.514 1.902 1.00 96.94 88 LEU A N 1
ATOM 665 C CA . LEU A 1 88 ? -1.075 -2.449 2.315 1.00 96.94 88 LEU A CA 1
ATOM 666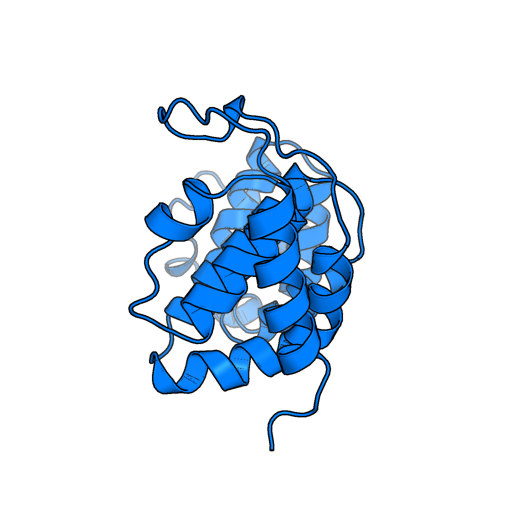 C C . LEU A 1 88 ? -2.011 -2.722 1.135 1.00 96.94 88 LEU A C 1
ATOM 668 O O . LEU A 1 88 ? -2.902 -3.546 1.276 1.00 96.94 88 LEU A O 1
ATOM 672 N N . LEU A 1 89 ? -1.787 -2.105 -0.031 1.00 97.56 89 LEU A N 1
ATOM 673 C CA . LEU A 1 89 ? -2.569 -2.392 -1.240 1.00 97.56 89 LEU A CA 1
ATOM 674 C C . LEU A 1 89 ? -2.520 -3.877 -1.593 1.00 97.56 89 LEU A C 1
ATOM 676 O O . LEU A 1 89 ? -3.560 -4.483 -1.822 1.00 97.56 89 LEU A O 1
ATOM 680 N N . TRP A 1 90 ? -1.327 -4.476 -1.576 1.00 95.94 90 TRP A N 1
ATOM 681 C CA . TRP A 1 90 ? -1.166 -5.915 -1.767 1.00 95.94 90 TRP A CA 1
ATOM 682 C C . TRP A 1 90 ? -1.994 -6.720 -0.760 1.00 95.94 90 TRP A C 1
ATOM 684 O O . TRP A 1 90 ? -2.777 -7.582 -1.159 1.00 95.94 90 TRP A O 1
ATOM 694 N N . ALA A 1 91 ? -1.860 -6.427 0.537 1.00 95.00 91 ALA A N 1
ATOM 695 C CA . ALA A 1 91 ? -2.577 -7.149 1.585 1.00 95.00 91 ALA A CA 1
ATOM 696 C C . ALA A 1 91 ? -4.100 -7.049 1.417 1.00 95.00 91 ALA A C 1
ATOM 698 O O . ALA A 1 91 ? -4.774 -8.066 1.497 1.00 95.00 91 ALA A O 1
ATOM 699 N N . LEU A 1 92 ? -4.622 -5.856 1.123 1.00 95.62 92 LEU A N 1
ATOM 700 C CA . LEU A 1 92 ? -6.057 -5.621 0.962 1.00 95.62 92 LEU A CA 1
ATOM 701 C C . LEU A 1 92 ? -6.629 -6.254 -0.308 1.00 95.62 92 LEU A C 1
ATOM 703 O O . LEU A 1 92 ? -7.727 -6.795 -0.293 1.00 95.62 92 LEU A O 1
ATOM 707 N N . ILE A 1 93 ? -5.901 -6.205 -1.423 1.00 96.25 93 ILE A N 1
ATOM 708 C CA . ILE A 1 93 ? -6.403 -6.767 -2.681 1.00 96.25 93 ILE A CA 1
ATOM 709 C C . ILE A 1 93 ? -6.372 -8.301 -2.634 1.00 96.25 93 ILE A C 1
ATOM 711 O O . ILE A 1 93 ? -7.279 -8.956 -3.140 1.00 96.25 93 ILE A O 1
ATOM 715 N N . THR A 1 94 ? -5.375 -8.895 -1.974 1.00 94.56 94 THR A N 1
ATOM 716 C CA . THR A 1 94 ? -5.215 -10.359 -1.925 1.00 94.56 94 THR A CA 1
ATOM 717 C C . THR A 1 94 ? -6.164 -11.085 -0.976 1.00 94.56 94 THR A C 1
ATOM 719 O O . THR A 1 94 ? -6.197 -12.315 -0.993 1.00 94.56 94 THR A O 1
ATOM 722 N N . THR A 1 95 ? -6.980 -10.365 -0.199 1.00 93.88 95 THR A N 1
ATOM 723 C CA . THR A 1 95 ? -8.120 -10.969 0.514 1.00 93.88 95 THR A CA 1
ATOM 724 C C . THR A 1 95 ? -9.261 -11.365 -0.433 1.00 93.88 95 THR A C 1
ATOM 726 O O . THR A 1 95 ? -10.110 -12.171 -0.054 1.00 93.88 95 THR A O 1
ATOM 729 N N . HIS A 1 96 ? -9.266 -10.840 -1.663 1.00 94.44 96 HIS A N 1
ATOM 730 C CA . HIS A 1 96 ? -10.275 -11.101 -2.692 1.00 94.44 96 HIS A CA 1
ATOM 731 C C . HIS A 1 96 ? -9.845 -12.237 -3.630 1.00 94.44 96 HIS A C 1
ATOM 733 O O . HIS A 1 96 ? -8.686 -12.672 -3.624 1.00 94.44 96 HIS A O 1
ATOM 739 N N . GLU A 1 97 ? -10.754 -12.725 -4.479 1.00 94.12 97 GLU A N 1
ATOM 740 C CA . GLU A 1 97 ? -10.404 -13.784 -5.425 1.00 94.12 97 GLU A CA 1
ATOM 741 C C . GLU A 1 97 ? -9.414 -13.269 -6.492 1.00 94.12 97 GLU A C 1
ATOM 743 O O . GLU A 1 97 ? -9.581 -12.157 -6.993 1.00 94.12 97 GLU A O 1
ATOM 748 N N . PRO A 1 98 ? -8.432 -14.077 -6.948 1.00 93.81 98 PRO A N 1
ATOM 749 C CA . PRO A 1 98 ? -7.418 -13.629 -7.913 1.00 93.81 98 PRO A CA 1
ATOM 750 C C . PRO A 1 98 ? -7.945 -13.009 -9.211 1.00 93.81 98 PRO A C 1
ATOM 752 O O . PRO A 1 98 ? -7.287 -12.174 -9.823 1.00 93.81 98 PRO A O 1
ATOM 755 N N . ARG A 1 99 ? -9.153 -13.393 -9.638 1.00 93.50 99 ARG A N 1
ATOM 756 C CA . ARG A 1 99 ? -9.812 -12.819 -10.821 1.00 93.50 99 ARG A CA 1
ATOM 757 C C . ARG A 1 99 ? -10.270 -11.367 -10.630 1.00 93.50 99 ARG A C 1
ATOM 759 O O . ARG A 1 99 ? -10.533 -10.696 -11.621 1.00 93.50 99 ARG A O 1
ATOM 766 N N . GLU A 1 100 ? -10.399 -10.908 -9.388 1.00 95.31 100 GLU A N 1
ATOM 767 C CA . GLU A 1 100 ? -10.866 -9.567 -9.020 1.00 95.31 100 GLU A CA 1
ATOM 768 C C . GLU A 1 100 ? -9.703 -8.578 -8.864 1.00 95.31 100 GLU A C 1
ATOM 770 O O . GLU A 1 100 ? -9.899 -7.371 -9.008 1.00 95.31 100 GLU A O 1
ATOM 775 N N . TRP A 1 101 ? -8.479 -9.071 -8.630 1.00 95.88 101 TRP A N 1
ATOM 776 C CA . TRP A 1 101 ? -7.308 -8.234 -8.348 1.00 95.88 101 TRP A CA 1
ATOM 777 C C . TRP A 1 101 ? -7.022 -7.166 -9.411 1.00 95.88 101 TRP A C 1
ATOM 779 O O . TRP A 1 101 ? -6.756 -6.031 -9.013 1.00 95.88 101 TRP A O 1
ATOM 789 N N . PRO A 1 102 ? -7.119 -7.441 -10.732 1.00 94.38 102 PRO A N 1
ATOM 790 C CA . PRO A 1 102 ? -6.910 -6.399 -11.736 1.00 94.38 102 PRO A CA 1
ATOM 791 C C . PRO A 1 102 ? -7.927 -5.257 -11.622 1.00 94.38 102 PRO A C 1
ATOM 793 O O . PRO A 1 102 ? -7.545 -4.095 -11.704 1.00 94.38 102 PRO A O 1
ATOM 796 N N . GLY A 1 103 ? -9.200 -5.572 -11.353 1.00 94.44 103 GLY A N 1
ATOM 797 C CA . GLY A 1 103 ? -10.251 -4.563 -11.191 1.00 94.44 103 GLY A CA 1
ATOM 798 C C . GLY A 1 103 ? -10.069 -3.707 -9.934 1.00 94.44 103 GLY A C 1
ATOM 799 O O . GLY A 1 103 ? -10.360 -2.515 -9.951 1.00 94.44 103 GLY A O 1
ATOM 800 N N . LEU A 1 104 ? -9.530 -4.284 -8.857 1.00 96.31 104 LEU A N 1
ATOM 801 C CA . LEU A 1 104 ? -9.182 -3.538 -7.644 1.00 96.31 104 LEU A CA 1
ATOM 802 C C . LEU A 1 104 ? -7.911 -2.696 -7.834 1.00 96.31 104 LEU A C 1
ATOM 804 O O . LEU A 1 104 ? -7.837 -1.567 -7.346 1.00 96.31 104 LEU A O 1
ATOM 808 N N . LEU A 1 105 ? -6.924 -3.203 -8.579 1.00 95.56 105 LEU A N 1
ATOM 809 C CA . LEU A 1 105 ? -5.732 -2.443 -8.960 1.00 95.56 105 LEU A CA 1
ATOM 810 C C . LEU A 1 105 ? -6.097 -1.232 -9.827 1.00 95.56 105 LEU A C 1
ATOM 812 O O . LEU A 1 105 ? -5.545 -0.156 -9.607 1.00 95.56 105 LEU A O 1
ATOM 816 N N . ASP A 1 106 ? -7.050 -1.373 -10.751 1.00 94.69 106 ASP A N 1
ATOM 817 C CA . ASP A 1 106 ? -7.543 -0.276 -11.596 1.00 94.69 106 ASP A CA 1
ATOM 818 C C . ASP A 1 106 ? -8.089 0.898 -10.793 1.00 94.69 106 ASP A C 1
ATOM 820 O O . ASP A 1 106 ? -8.027 2.042 -11.248 1.00 94.69 106 ASP A O 1
ATOM 824 N N . LEU A 1 107 ? -8.580 0.646 -9.576 1.00 95.31 107 LEU A N 1
ATOM 825 C CA . LEU A 1 107 ? -8.949 1.728 -8.686 1.00 95.31 107 LEU A CA 1
ATOM 826 C C . LEU A 1 107 ? -7.708 2.590 -8.430 1.00 95.31 107 LEU A C 1
ATOM 828 O O . LEU A 1 107 ? -7.735 3.777 -8.711 1.00 95.31 107 LEU A O 1
ATOM 832 N N . VAL A 1 108 ? -6.589 2.035 -7.995 1.00 96.31 108 VAL A N 1
ATOM 833 C CA . VAL A 1 108 ? -5.428 2.823 -7.540 1.00 96.31 108 VAL A CA 1
ATOM 834 C C . VAL A 1 108 ? -4.346 3.038 -8.601 1.00 96.31 108 VAL A C 1
ATOM 836 O O . VAL A 1 108 ? -3.360 3.725 -8.338 1.00 96.31 108 VAL A O 1
ATOM 839 N N . VAL A 1 109 ? -4.502 2.483 -9.807 1.00 95.69 109 VAL A N 1
ATOM 840 C CA . VAL A 1 109 ? -3.448 2.460 -10.836 1.00 95.69 109 VAL A CA 1
ATOM 841 C C . VAL A 1 109 ? -2.919 3.854 -11.178 1.00 95.69 109 VAL A C 1
ATOM 843 O O . VAL A 1 109 ? -1.711 4.037 -11.320 1.00 95.69 109 VAL A O 1
ATOM 846 N N . THR A 1 110 ? -3.792 4.864 -11.232 1.00 96.00 110 THR A N 1
ATOM 847 C CA . THR A 1 110 ? -3.405 6.252 -11.524 1.00 96.00 110 THR A CA 1
ATOM 848 C C . THR A 1 110 ? -2.462 6.833 -10.479 1.00 96.00 110 THR A C 1
ATOM 850 O O . THR A 1 110 ? -1.593 7.631 -10.824 1.00 96.00 110 THR A O 1
ATOM 853 N N . ASP A 1 111 ? -2.608 6.406 -9.226 1.00 97.50 111 ASP A N 1
ATOM 854 C CA . ASP A 1 111 ? -1.790 6.852 -8.100 1.00 97.50 111 ASP A CA 1
ATOM 855 C C . ASP A 1 111 ? -0.481 6.050 -7.983 1.00 97.50 111 ASP A C 1
ATOM 857 O O . ASP A 1 111 ? 0.520 6.549 -7.466 1.00 97.50 111 ASP A O 1
ATOM 861 N N . VAL A 1 112 ? -0.459 4.822 -8.517 1.00 97.25 112 VAL A N 1
ATOM 862 C CA . VAL A 1 112 ? 0.735 3.962 -8.576 1.00 97.25 112 VAL A CA 1
ATOM 863 C C . VAL A 1 112 ? 1.647 4.334 -9.752 1.00 97.25 112 VAL A C 1
ATOM 865 O O . VAL A 1 112 ? 2.868 4.255 -9.629 1.00 97.25 112 VAL A O 1
ATOM 868 N N . LEU A 1 113 ? 1.098 4.785 -10.886 1.00 96.94 113 LEU A N 1
ATOM 869 C CA . LEU A 1 113 ? 1.863 5.114 -12.101 1.00 96.94 113 LEU A CA 1
ATOM 870 C C . LEU A 1 113 ? 3.082 6.043 -11.888 1.00 96.94 113 LEU A C 1
ATOM 872 O O . LEU A 1 113 ? 4.130 5.770 -12.485 1.00 96.94 113 LEU A O 1
ATOM 876 N N . PRO A 1 114 ? 3.015 7.104 -11.057 1.00 97.19 114 PRO A N 1
ATOM 877 C CA . PRO A 1 114 ? 4.171 7.957 -10.767 1.00 97.19 114 PRO A CA 1
ATOM 878 C C . PRO A 1 114 ? 5.333 7.230 -10.072 1.00 97.19 114 PRO A C 1
ATOM 880 O O . PRO A 1 114 ? 6.482 7.662 -10.178 1.00 97.19 114 PRO A O 1
ATOM 883 N N . LEU A 1 115 ? 5.063 6.121 -9.377 1.00 97.81 115 LEU A N 1
ATOM 884 C CA . LEU A 1 115 ? 6.080 5.371 -8.637 1.00 97.81 115 LEU A CA 1
ATOM 885 C C . LEU A 1 115 ? 7.035 4.608 -9.552 1.00 97.81 115 LEU A C 1
ATOM 887 O O . LEU A 1 115 ? 8.171 4.370 -9.164 1.00 97.81 115 LEU A O 1
ATOM 891 N N . PHE A 1 116 ? 6.633 4.295 -10.787 1.00 97.56 116 PHE A N 1
ATOM 892 C CA . PHE A 1 116 ? 7.508 3.647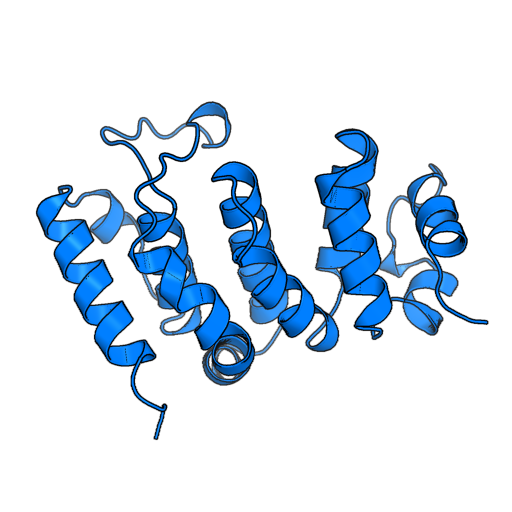 -11.775 1.00 97.56 116 PHE A CA 1
ATOM 893 C C . PHE A 1 116 ? 8.710 4.516 -12.184 1.00 97.56 116 PHE A C 1
ATOM 895 O O . PHE A 1 116 ? 9.644 4.014 -12.798 1.00 97.56 116 PHE A O 1
ATOM 902 N N . THR A 1 117 ? 8.701 5.807 -11.838 1.00 96.69 117 THR A N 1
ATOM 903 C CA . THR A 1 117 ? 9.831 6.733 -12.032 1.00 96.69 117 THR A CA 1
ATOM 904 C C . THR A 1 117 ? 10.507 7.144 -10.722 1.00 96.69 117 THR A C 1
ATOM 906 O O . THR A 1 117 ? 11.375 8.012 -10.726 1.00 96.69 117 THR A O 1
ATOM 909 N N . ASP A 1 118 ? 10.093 6.572 -9.588 1.00 96.81 118 ASP A N 1
ATOM 910 C CA . ASP A 1 118 ? 10.688 6.864 -8.286 1.00 96.81 118 ASP A CA 1
ATOM 911 C C . ASP A 1 118 ? 11.892 5.955 -8.012 1.00 96.81 118 ASP A C 1
ATOM 913 O O . ASP A 1 118 ? 11.761 4.826 -7.541 1.00 96.81 118 ASP A O 1
ATOM 917 N N . GLU A 1 119 ? 13.083 6.480 -8.283 1.00 95.75 119 GLU A N 1
ATOM 918 C CA . GLU A 1 119 ? 14.358 5.787 -8.072 1.00 95.75 119 GLU A CA 1
ATOM 919 C C . GLU A 1 119 ? 14.850 5.844 -6.615 1.00 95.75 119 GLU A C 1
ATOM 921 O O . GLU A 1 119 ? 15.961 5.404 -6.322 1.00 95.75 119 GLU A O 1
ATOM 926 N N . THR A 1 120 ? 14.055 6.379 -5.678 1.00 95.19 120 THR A N 1
ATOM 927 C CA . THR A 1 120 ? 14.466 6.460 -4.271 1.00 95.19 120 THR A CA 1
ATOM 928 C C . THR A 1 120 ? 14.720 5.062 -3.705 1.00 95.19 120 THR A C 1
ATOM 930 O O . THR A 1 120 ? 13.843 4.195 -3.735 1.00 95.19 120 THR A O 1
ATOM 933 N N . VAL A 1 121 ? 15.911 4.865 -3.139 1.00 92.88 121 VAL A N 1
ATOM 934 C CA . VAL A 1 121 ? 16.335 3.602 -2.527 1.00 92.88 121 VAL A CA 1
ATOM 935 C C . VAL A 1 121 ? 15.549 3.327 -1.245 1.00 92.88 121 VAL A C 1
ATOM 937 O O . VAL A 1 121 ? 15.371 4.201 -0.390 1.00 92.88 121 VAL A O 1
ATOM 940 N N . ILE A 1 122 ? 15.080 2.091 -1.113 1.00 90.50 122 ILE A N 1
ATOM 941 C CA . ILE A 1 122 ? 14.439 1.558 0.082 1.00 90.50 122 ILE A CA 1
ATOM 942 C C . ILE A 1 122 ? 15.545 1.053 1.026 1.00 90.50 122 ILE A C 1
ATOM 944 O O . ILE A 1 122 ? 16.371 0.242 0.615 1.00 90.50 122 ILE A O 1
ATOM 948 N N . PRO A 1 123 ? 15.576 1.504 2.293 1.00 86.62 123 PRO A N 1
ATOM 949 C CA . PRO A 1 123 ? 16.552 1.033 3.274 1.00 86.62 123 PRO A CA 1
ATOM 950 C C . PRO A 1 123 ? 16.533 -0.496 3.474 1.00 86.62 123 PRO A C 1
ATOM 952 O O . PRO A 1 123 ? 15.469 -1.096 3.649 1.00 86.62 123 PRO A O 1
ATOM 955 N N . ALA A 1 124 ? 17.722 -1.110 3.469 1.00 69.75 124 ALA A N 1
ATOM 956 C CA . ALA A 1 124 ? 17.919 -2.562 3.558 1.00 69.75 124 ALA A CA 1
ATOM 957 C C . ALA A 1 124 ? 17.640 -3.155 4.954 1.00 69.75 124 ALA A C 1
ATOM 959 O O . ALA A 1 124 ? 17.410 -4.352 5.088 1.00 69.75 124 ALA A O 1
ATOM 960 N N . ASP A 1 125 ? 17.603 -2.334 6.009 1.00 66.75 125 ASP A N 1
ATOM 961 C CA . ASP A 1 125 ? 17.223 -2.753 7.371 1.00 66.75 125 ASP A CA 1
ATOM 962 C C . ASP A 1 125 ? 15.760 -3.228 7.479 1.00 66.75 125 ASP A C 1
ATOM 964 O O . ASP A 1 125 ? 15.350 -3.791 8.495 1.00 66.75 125 ASP A O 1
ATOM 968 N N . LEU A 1 126 ? 14.986 -3.046 6.409 1.00 57.59 126 LEU A N 1
ATOM 969 C CA . LEU A 1 126 ? 13.623 -3.536 6.241 1.00 57.59 126 LEU A CA 1
ATOM 970 C C . LEU A 1 126 ? 13.539 -4.830 5.408 1.00 57.59 126 LEU A C 1
ATOM 972 O O . LEU A 1 126 ? 12.432 -5.298 5.123 1.00 57.59 126 LEU A O 1
ATOM 976 N N . GLU A 1 127 ? 14.659 -5.397 4.963 1.00 52.44 127 GLU A N 1
ATOM 977 C CA . GLU A 1 127 ? 14.704 -6.656 4.219 1.00 52.44 127 GLU A CA 1
ATOM 978 C C . GLU A 1 127 ? 15.175 -7.797 5.115 1.00 52.44 127 GLU A C 1
ATOM 980 O O . GLU A 1 127 ? 16.251 -7.794 5.709 1.00 52.44 127 GLU A O 1
ATOM 985 N N . SER A 1 128 ? 14.321 -8.808 5.232 1.00 45.38 128 SER A N 1
ATOM 986 C CA . SER A 1 128 ? 14.622 -10.048 5.924 1.00 45.38 128 SER A CA 1
ATOM 987 C C . SER A 1 128 ? 15.716 -10.820 5.176 1.00 45.38 128 SER A C 1
ATOM 989 O O . SER A 1 128 ? 15.414 -11.626 4.302 1.00 45.38 128 SER A O 1
ATOM 991 N N . GLY A 1 129 ? 16.979 -10.590 5.537 1.00 44.78 129 GLY A N 1
ATOM 992 C CA . GLY A 1 129 ? 18.058 -11.586 5.488 1.00 44.78 129 GLY A CA 1
ATOM 993 C C . GLY A 1 129 ? 18.494 -12.144 4.128 1.00 44.78 129 GLY A C 1
ATOM 994 O O . GLY A 1 129 ? 19.221 -13.134 4.120 1.00 44.78 129 GLY A O 1
ATOM 995 N N . LEU A 1 130 ? 18.095 -11.551 3.003 1.00 45.16 130 LEU A N 1
ATOM 996 C CA . LEU A 1 130 ? 18.702 -11.830 1.702 1.00 45.16 130 LEU A CA 1
ATOM 997 C C . LEU A 1 130 ? 19.711 -10.719 1.421 1.00 45.16 130 LEU A C 1
ATOM 999 O O . LEU A 1 130 ? 19.347 -9.548 1.435 1.00 45.16 130 LEU A O 1
ATOM 1003 N N . GLU A 1 131 ? 20.977 -11.081 1.216 1.00 46.25 131 GLU A N 1
ATOM 1004 C CA . GLU A 1 131 ? 21.985 -10.163 0.684 1.00 46.25 131 GLU A CA 1
ATOM 1005 C C . GLU A 1 131 ? 21.502 -9.693 -0.688 1.00 46.25 131 GLU A C 1
ATOM 1007 O O . GLU A 1 131 ? 21.608 -10.417 -1.677 1.00 46.25 131 GLU A O 1
ATOM 1012 N N . ILE A 1 132 ? 20.889 -8.513 -0.746 1.00 53.19 132 ILE A N 1
ATOM 1013 C CA . ILE A 1 132 ? 20.552 -7.912 -2.026 1.00 53.19 132 ILE A CA 1
ATOM 1014 C C . ILE A 1 132 ? 21.846 -7.310 -2.558 1.00 53.19 132 ILE A C 1
ATOM 1016 O O . ILE A 1 132 ? 22.380 -6.360 -1.991 1.00 53.19 132 ILE A O 1
ATOM 1020 N N . GLU A 1 133 ? 22.372 -7.886 -3.639 1.00 52.12 133 GLU A N 1
ATOM 1021 C CA . GLU A 1 133 ? 23.577 -7.386 -4.318 1.00 52.12 133 GLU A CA 1
ATOM 1022 C C . GLU A 1 133 ? 23.381 -5.974 -4.915 1.00 52.12 133 GLU A C 1
ATOM 1024 O O . GLU A 1 133 ? 24.350 -5.338 -5.330 1.00 52.12 133 GLU A O 1
ATOM 1029 N N . TYR A 1 134 ? 22.148 -5.449 -4.919 1.00 62.75 134 TYR A N 1
ATOM 1030 C CA . TYR A 1 134 ? 21.751 -4.214 -5.593 1.00 62.75 134 TYR A CA 1
ATOM 1031 C C . TYR A 1 134 ? 20.776 -3.368 -4.763 1.00 62.75 134 TYR A C 1
ATOM 1033 O O . TYR A 1 134 ? 19.952 -3.883 -4.015 1.00 62.75 134 TYR A O 1
ATOM 1041 N N . GLU A 1 135 ? 20.825 -2.045 -4.918 1.00 81.94 135 GLU A N 1
ATOM 1042 C CA . GLU A 1 135 ? 19.871 -1.152 -4.252 1.00 81.94 135 GLU A CA 1
ATOM 1043 C C . GLU A 1 135 ? 18.448 -1.398 -4.795 1.00 81.94 135 GLU A C 1
ATOM 1045 O O . GLU A 1 135 ? 18.199 -1.318 -6.005 1.00 81.94 135 GLU A O 1
ATOM 1050 N N . TYR A 1 136 ? 17.515 -1.724 -3.897 1.00 88.12 136 TYR A N 1
ATOM 1051 C CA . TYR A 1 136 ? 16.098 -1.907 -4.209 1.00 88.12 136 TYR A CA 1
ATOM 1052 C C . TYR A 1 136 ? 15.362 -0.568 -4.077 1.00 88.12 136 TYR A C 1
ATOM 1054 O O . TYR A 1 136 ? 15.482 0.119 -3.062 1.00 88.12 136 TYR A O 1
ATOM 1062 N N . ARG A 1 137 ? 14.631 -0.156 -5.115 1.00 94.06 137 ARG A N 1
ATOM 1063 C CA . ARG A 1 137 ? 14.028 1.183 -5.237 1.00 94.06 137 ARG A CA 1
ATOM 1064 C C . ARG A 1 137 ? 12.509 1.125 -5.130 1.00 94.06 137 ARG A C 1
ATOM 1066 O O . ARG A 1 137 ? 11.889 0.073 -5.278 1.00 94.06 137 ARG A O 1
ATOM 1073 N N . VAL A 1 138 ? 11.880 2.280 -4.937 1.00 96.44 138 VAL A N 1
ATOM 1074 C CA . VAL A 1 138 ? 10.411 2.380 -4.945 1.00 96.44 138 VAL A CA 1
ATOM 1075 C C . VAL A 1 138 ? 9.810 1.917 -6.276 1.00 96.44 138 VAL A C 1
ATOM 1077 O O . VAL A 1 138 ? 8.795 1.222 -6.261 1.00 96.44 138 VAL A O 1
ATOM 1080 N N . CYS A 1 139 ? 10.428 2.242 -7.413 1.00 97.12 139 CYS A N 1
ATOM 1081 C CA . CYS A 1 139 ? 9.974 1.762 -8.719 1.00 97.12 139 CYS A CA 1
ATOM 1082 C C . CYS A 1 139 ? 10.047 0.232 -8.861 1.00 97.12 139 CYS A C 1
ATOM 1084 O O . CYS A 1 139 ? 9.174 -0.354 -9.504 1.00 97.12 139 CYS A O 1
ATOM 1086 N N . ASP A 1 140 ? 11.018 -0.417 -8.208 1.00 95.81 140 ASP A N 1
ATOM 1087 C CA . ASP A 1 140 ? 11.127 -1.876 -8.160 1.00 95.81 140 ASP A CA 1
ATOM 1088 C C . ASP A 1 140 ? 9.973 -2.477 -7.329 1.00 95.81 140 ASP A C 1
ATOM 1090 O O . ASP A 1 140 ? 9.313 -3.410 -7.781 1.00 95.81 140 ASP A O 1
ATOM 1094 N N . GLU A 1 141 ? 9.655 -1.894 -6.163 1.00 95.94 141 GLU A N 1
ATOM 1095 C CA . GLU A 1 141 ? 8.523 -2.318 -5.313 1.00 95.94 141 GLU A CA 1
ATOM 1096 C C . GLU A 1 141 ? 7.161 -2.108 -5.985 1.00 95.94 141 GLU A C 1
ATOM 1098 O O . GLU A 1 141 ? 6.268 -2.954 -5.885 1.00 95.94 141 GLU A O 1
ATOM 1103 N N . ALA A 1 142 ? 6.980 -0.987 -6.686 1.00 97.69 142 ALA A N 1
ATOM 1104 C CA . ALA A 1 142 ? 5.757 -0.722 -7.438 1.00 97.69 142 ALA A CA 1
ATOM 1105 C C . ALA A 1 142 ? 5.576 -1.755 -8.558 1.00 97.69 142 ALA A C 1
ATOM 1107 O O . ALA A 1 142 ? 4.486 -2.302 -8.732 1.00 97.69 142 ALA A O 1
ATOM 1108 N N . TYR A 1 143 ? 6.659 -2.075 -9.270 1.00 97.50 143 TYR A N 1
ATOM 1109 C CA . TYR A 1 143 ? 6.655 -3.097 -10.307 1.00 97.50 143 TYR A CA 1
ATOM 1110 C C . TYR A 1 143 ? 6.299 -4.479 -9.761 1.00 97.50 143 TYR A C 1
ATOM 1112 O O . TYR A 1 143 ? 5.375 -5.106 -10.279 1.00 97.50 143 TYR A O 1
ATOM 1120 N N . THR A 1 144 ? 6.980 -4.948 -8.712 1.00 95.94 144 THR A N 1
ATOM 1121 C CA . THR A 1 144 ? 6.724 -6.280 -8.141 1.00 95.94 144 THR A CA 1
ATOM 1122 C C . THR A 1 144 ? 5.305 -6.384 -7.588 1.00 95.94 144 THR A C 1
ATOM 1124 O O . THR A 1 144 ? 4.627 -7.379 -7.843 1.00 95.94 144 THR A O 1
ATOM 1127 N N . THR A 1 145 ? 4.812 -5.341 -6.915 1.00 96.44 145 THR A N 1
ATOM 1128 C CA . THR A 1 145 ? 3.430 -5.281 -6.414 1.00 96.44 145 THR A CA 1
ATOM 1129 C C . THR A 1 145 ? 2.421 -5.399 -7.557 1.00 96.44 145 THR A C 1
ATOM 1131 O O . THR A 1 145 ? 1.540 -6.256 -7.512 1.00 96.44 145 THR A O 1
ATOM 1134 N N . CYS A 1 146 ? 2.561 -4.595 -8.616 1.00 97.12 146 CYS A N 1
ATOM 1135 C CA . CYS A 1 146 ? 1.657 -4.659 -9.765 1.00 97.12 146 CYS A CA 1
ATOM 1136 C C . CYS A 1 146 ? 1.739 -6.001 -10.501 1.00 97.12 146 CYS A C 1
ATOM 1138 O O . CYS A 1 146 ? 0.700 -6.556 -10.846 1.00 97.12 146 CYS A O 1
ATOM 1140 N N . GLN A 1 147 ? 2.939 -6.548 -10.723 1.00 96.69 147 GLN A N 1
ATOM 1141 C CA . GLN A 1 147 ? 3.092 -7.844 -11.391 1.00 96.69 147 GLN A CA 1
ATOM 1142 C C . GLN A 1 147 ? 2.392 -8.964 -10.624 1.00 96.69 147 GLN A C 1
ATOM 1144 O O . GLN A 1 147 ? 1.658 -9.737 -11.229 1.00 96.69 147 GLN A O 1
ATOM 1149 N N . ARG A 1 148 ? 2.544 -9.014 -9.295 1.00 94.44 148 ARG A N 1
ATOM 1150 C CA . ARG A 1 148 ? 1.865 -10.014 -8.457 1.00 94.44 148 ARG A CA 1
ATOM 1151 C C . ARG A 1 148 ? 0.340 -9.903 -8.513 1.00 94.44 148 ARG A C 1
ATOM 1153 O O . ARG A 1 148 ? -0.348 -10.917 -8.463 1.00 94.44 148 ARG A O 1
ATOM 1160 N N . LEU A 1 149 ? -0.189 -8.682 -8.614 1.00 95.00 149 LEU A N 1
ATOM 1161 C CA . LEU A 1 149 ? -1.633 -8.434 -8.713 1.00 95.00 149 LEU A CA 1
ATOM 1162 C C . LEU A 1 149 ? -2.203 -8.767 -10.099 1.00 95.00 149 LEU A C 1
ATOM 1164 O O . LEU A 1 149 ? -3.360 -9.159 -10.207 1.00 95.00 149 LEU A O 1
ATOM 1168 N N . LEU A 1 150 ? -1.404 -8.624 -11.157 1.00 94.62 150 LEU A N 1
ATOM 1169 C CA . LEU A 1 150 ? -1.799 -8.968 -12.527 1.00 94.62 150 LEU A CA 1
ATOM 1170 C C . LEU A 1 150 ? -1.595 -10.456 -12.845 1.00 94.62 150 LEU A C 1
ATOM 1172 O O . LEU A 1 150 ? -2.311 -11.019 -13.674 1.00 94.62 150 LEU A O 1
ATOM 1176 N N . HIS A 1 151 ? -0.614 -11.084 -12.199 1.00 92.94 151 HIS A N 1
ATOM 1177 C CA . HIS A 1 151 ? -0.165 -12.447 -12.451 1.00 92.94 151 HIS A CA 1
ATOM 1178 C C . HIS A 1 151 ? 0.116 -13.147 -11.116 1.00 92.94 151 HIS A C 1
ATOM 1180 O O . HIS A 1 151 ? 1.183 -12.992 -10.524 1.00 92.94 151 HIS A O 1
ATOM 1186 N N . ALA A 1 152 ? -0.847 -13.938 -10.637 1.00 86.69 152 ALA A N 1
ATOM 1187 C CA . ALA A 1 152 ? -0.756 -14.620 -9.341 1.00 86.69 152 ALA A CA 1
ATOM 1188 C C . ALA A 1 152 ? 0.409 -15.628 -9.240 1.00 86.69 152 ALA A C 1
ATOM 1190 O O . ALA A 1 152 ? 0.808 -16.000 -8.140 1.00 86.69 152 ALA A O 1
ATOM 1191 N N . ASP A 1 153 ? 0.944 -16.075 -10.377 1.00 88.56 153 ASP A N 1
ATOM 1192 C CA . ASP A 1 153 ? 2.093 -16.973 -10.506 1.00 88.56 153 ASP A CA 1
ATOM 1193 C C . ASP A 1 153 ? 3.426 -16.239 -10.737 1.00 88.56 153 ASP A C 1
ATOM 1195 O O . ASP A 1 153 ? 4.447 -16.885 -10.978 1.00 88.56 153 ASP A O 1
ATOM 1199 N N . PHE A 1 154 ? 3.442 -14.903 -10.666 1.00 92.25 154 PHE A N 1
ATOM 1200 C CA . PHE A 1 154 ? 4.651 -14.109 -10.860 1.00 92.25 154 PHE A CA 1
ATOM 1201 C C . PHE A 1 154 ? 5.729 -14.433 -9.818 1.00 92.25 154 PHE A C 1
ATOM 1203 O O . PHE A 1 154 ? 5.543 -14.245 -8.612 1.00 92.25 154 PHE A O 1
ATOM 1210 N N . ASP A 1 155 ? 6.894 -14.849 -10.311 1.00 88.75 155 ASP A N 1
ATOM 1211 C CA . ASP A 1 155 ? 8.095 -15.076 -9.517 1.00 88.75 155 ASP A CA 1
ATOM 1212 C C . ASP A 1 155 ? 9.018 -13.851 -9.577 1.00 88.75 155 ASP A C 1
ATOM 1214 O O . ASP A 1 155 ? 9.616 -13.532 -10.609 1.00 88.75 155 ASP A O 1
ATOM 1218 N N . GLU A 1 156 ? 9.156 -13.165 -8.443 1.00 88.81 156 GLU A N 1
ATOM 1219 C CA . GLU A 1 156 ? 10.007 -11.981 -8.333 1.00 88.81 156 GLU A CA 1
ATOM 1220 C C . GLU A 1 156 ? 11.507 -12.300 -8.361 1.00 88.81 156 GLU A C 1
ATOM 1222 O O . GLU A 1 156 ? 12.305 -11.389 -8.578 1.00 88.81 156 GLU A O 1
ATOM 1227 N N . SER A 1 157 ? 11.911 -13.557 -8.140 1.00 87.38 157 SER A N 1
ATOM 1228 C CA . SER A 1 157 ? 13.326 -13.938 -8.058 1.00 87.38 157 SER A CA 1
ATOM 1229 C C . SER A 1 157 ? 14.070 -13.644 -9.360 1.00 87.38 157 SER A C 1
ATOM 1231 O O . SER A 1 157 ? 15.194 -13.143 -9.328 1.00 87.38 157 SER A O 1
ATOM 1233 N N . LEU A 1 158 ? 13.406 -13.858 -10.501 1.00 86.94 158 LEU A N 1
ATOM 1234 C CA . LEU A 1 158 ? 13.944 -13.538 -11.820 1.00 86.94 158 LEU A CA 1
ATOM 1235 C C . LEU A 1 158 ? 14.190 -12.039 -11.969 1.00 86.94 158 LEU A C 1
ATOM 1237 O O . LEU A 1 158 ? 15.265 -11.646 -12.398 1.00 86.94 158 LEU A O 1
ATOM 1241 N N . PHE A 1 159 ? 13.221 -11.209 -11.575 1.00 91.12 159 PHE A N 1
ATOM 1242 C CA . PHE A 1 159 ? 13.346 -9.753 -11.648 1.00 91.12 159 PHE A CA 1
ATOM 1243 C C . PHE A 1 159 ? 14.424 -9.217 -10.700 1.00 91.12 159 PHE A C 1
ATOM 1245 O O . PHE A 1 159 ? 15.191 -8.336 -11.075 1.00 91.12 159 PHE A O 1
ATOM 1252 N N . ARG A 1 160 ? 14.511 -9.762 -9.482 1.00 86.06 160 ARG A N 1
ATOM 1253 C CA . ARG A 1 160 ? 15.526 -9.373 -8.490 1.00 86.06 160 ARG A CA 1
ATOM 1254 C C . ARG A 1 160 ? 16.951 -9.747 -8.906 1.00 86.06 160 ARG A C 1
ATOM 1256 O O . ARG A 1 160 ? 17.885 -9.132 -8.409 1.00 86.06 160 ARG A O 1
ATOM 1263 N N . GLY A 1 161 ? 17.112 -10.736 -9.787 1.00 85.56 161 GLY A N 1
ATOM 1264 C CA . GLY A 1 161 ? 18.408 -11.134 -10.342 1.00 85.56 161 GLY A CA 1
ATOM 1265 C C . GLY A 1 161 ? 18.869 -10.319 -11.556 1.00 85.56 161 GLY A C 1
ATOM 1266 O O . GLY A 1 161 ? 19.981 -10.545 -12.025 1.00 85.56 161 GLY A O 1
ATOM 1267 N N . LEU A 1 162 ? 18.034 -9.417 -12.083 1.00 89.25 162 LEU A N 1
ATOM 1268 C CA . LEU A 1 162 ? 18.377 -8.541 -13.206 1.00 89.25 162 LEU A CA 1
ATOM 1269 C C . LEU A 1 162 ? 19.250 -7.363 -12.757 1.00 89.25 162 LEU A C 1
ATOM 1271 O O . LEU A 1 162 ? 19.133 -6.878 -11.627 1.00 89.25 162 LEU A O 1
ATOM 1275 N N . ASP A 1 163 ? 20.057 -6.837 -13.678 1.00 89.56 163 ASP A N 1
ATOM 1276 C CA . ASP A 1 163 ? 20.762 -5.576 -13.443 1.00 89.56 163 ASP A CA 1
ATOM 1277 C C . ASP A 1 163 ? 19.810 -4.356 -13.470 1.00 89.56 163 ASP A C 1
ATOM 1279 O O . ASP A 1 163 ? 18.608 -4.463 -13.730 1.00 89.56 163 ASP A O 1
ATOM 1283 N N . PHE A 1 164 ? 20.323 -3.162 -13.155 1.00 88.06 164 PHE A N 1
ATOM 1284 C CA . PHE A 1 164 ? 19.508 -1.939 -13.131 1.00 88.06 164 PHE A CA 1
ATOM 1285 C C . PHE A 1 164 ? 18.869 -1.601 -14.487 1.00 88.06 164 PHE A C 1
ATOM 1287 O O . PHE A 1 164 ? 17.688 -1.258 -14.527 1.00 88.06 164 PHE A O 1
ATOM 1294 N N . ASP A 1 165 ? 19.611 -1.722 -15.589 1.00 91.31 165 ASP A N 1
ATOM 1295 C CA . ASP A 1 165 ? 19.126 -1.345 -16.921 1.00 91.31 165 ASP A CA 1
ATOM 1296 C C . ASP A 1 165 ? 18.031 -2.309 -17.408 1.00 91.31 165 ASP A C 1
ATOM 1298 O O . ASP A 1 165 ? 17.056 -1.905 -18.061 1.00 91.31 165 ASP A O 1
ATOM 1302 N N . GLU A 1 166 ? 18.184 -3.591 -17.081 1.00 93.62 166 GLU A N 1
ATOM 1303 C CA . GLU A 1 166 ? 17.213 -4.647 -17.336 1.00 93.62 166 GLU A CA 1
ATOM 1304 C C . GLU A 1 166 ? 15.938 -4.446 -16.510 1.00 93.62 166 GLU A C 1
ATOM 1306 O O . GLU A 1 166 ? 14.840 -4.454 -17.081 1.00 93.62 166 GLU A O 1
ATOM 1311 N N . ARG A 1 167 ? 16.058 -4.164 -15.203 1.00 93.69 167 ARG A N 1
ATOM 1312 C CA . ARG A 1 167 ? 14.901 -3.830 -14.351 1.00 93.69 167 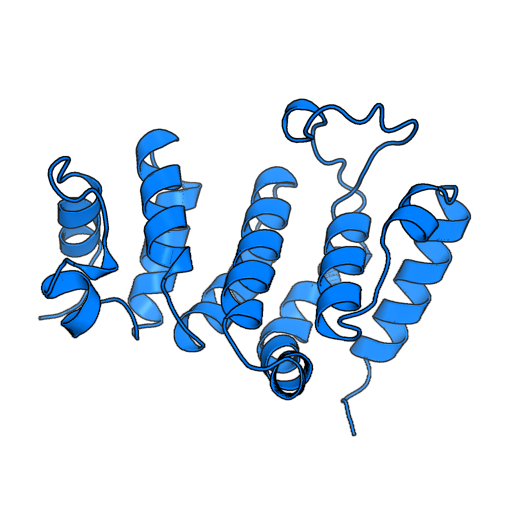ARG A CA 1
ATOM 1313 C C . ARG A 1 167 ? 14.158 -2.603 -14.873 1.00 93.69 167 ARG A C 1
ATOM 1315 O O . ARG A 1 167 ? 12.941 -2.650 -15.046 1.00 93.69 167 ARG A O 1
ATOM 1322 N N . ASP A 1 168 ? 14.875 -1.539 -15.227 1.00 95.75 168 ASP A N 1
ATOM 1323 C CA . ASP A 1 168 ? 14.287 -0.310 -15.773 1.00 95.75 168 ASP A CA 1
ATOM 1324 C C . ASP A 1 168 ? 13.560 -0.545 -17.103 1.00 95.75 168 ASP A C 1
ATOM 1326 O O . ASP A 1 168 ? 12.590 0.145 -17.445 1.00 95.75 168 ASP A O 1
ATOM 1330 N N . ARG A 1 169 ? 14.019 -1.505 -17.913 1.00 96.62 169 ARG A N 1
ATOM 1331 C CA . ARG A 1 169 ? 13.302 -1.911 -19.125 1.00 96.62 169 ARG A CA 1
ATOM 1332 C C . ARG A 1 169 ? 11.970 -2.575 -18.776 1.00 96.62 169 ARG A C 1
ATOM 1334 O O . ARG A 1 169 ? 10.955 -2.153 -19.330 1.00 96.62 169 ARG A O 1
ATOM 1341 N N . GLU A 1 170 ? 11.958 -3.550 -17.872 1.00 96.56 170 GLU A N 1
ATOM 1342 C CA . GLU A 1 170 ? 10.731 -4.240 -17.441 1.00 96.56 170 GLU A CA 1
ATOM 1343 C C . GLU A 1 170 ? 9.716 -3.271 -16.810 1.00 96.56 170 GLU A C 1
ATOM 1345 O O . GLU A 1 170 ? 8.539 -3.254 -17.185 1.00 96.56 170 GLU A O 1
ATOM 1350 N N . ILE A 1 171 ? 10.192 -2.374 -15.940 1.00 97.38 171 ILE A N 1
ATOM 1351 C CA . ILE A 1 171 ? 9.414 -1.297 -15.309 1.00 97.38 171 ILE A CA 1
ATOM 1352 C C . ILE A 1 171 ? 8.715 -0.435 -16.369 1.00 97.38 171 ILE A C 1
ATOM 1354 O O . ILE A 1 171 ? 7.498 -0.245 -16.313 1.00 97.38 171 ILE A O 1
ATOM 1358 N N . ARG A 1 172 ? 9.446 0.038 -17.389 1.00 96.94 172 ARG A N 1
ATOM 1359 C CA . ARG A 1 172 ? 8.875 0.855 -18.480 1.00 96.94 172 ARG A CA 1
ATOM 1360 C C . ARG A 1 172 ? 7.854 0.097 -19.325 1.00 96.94 172 ARG A C 1
ATOM 1362 O O . ARG A 1 172 ? 6.871 0.694 -19.778 1.00 96.94 172 ARG A O 1
ATOM 1369 N N . VAL A 1 173 ? 8.074 -1.199 -19.559 1.00 96.00 173 VAL A N 1
ATOM 1370 C CA . VAL A 1 173 ? 7.128 -2.050 -20.297 1.00 96.00 173 VAL A CA 1
ATOM 1371 C C . VAL A 1 173 ? 5.811 -2.154 -19.535 1.00 96.00 173 VAL A C 1
ATOM 1373 O O . VAL A 1 173 ? 4.755 -1.935 -20.135 1.00 96.00 173 VAL A O 1
ATOM 1376 N N . LEU A 1 174 ? 5.858 -2.433 -18.230 1.00 95.81 174 LEU A N 1
ATOM 1377 C CA . LEU A 1 174 ? 4.656 -2.518 -17.403 1.00 95.81 174 LEU A CA 1
ATOM 1378 C C . LEU A 1 174 ? 3.949 -1.163 -17.288 1.00 95.81 174 LEU A C 1
ATOM 1380 O O . LEU A 1 174 ? 2.749 -1.082 -17.550 1.00 95.81 174 LEU A O 1
ATOM 1384 N N . GLN A 1 175 ? 4.694 -0.091 -17.004 1.00 95.62 175 GLN A N 1
ATOM 1385 C CA . GLN A 1 175 ? 4.159 1.270 -16.935 1.00 95.62 175 GLN A CA 1
ATOM 1386 C C . GLN A 1 175 ? 3.397 1.640 -18.216 1.00 95.62 175 GLN A C 1
ATOM 1388 O O . GLN A 1 175 ? 2.286 2.162 -18.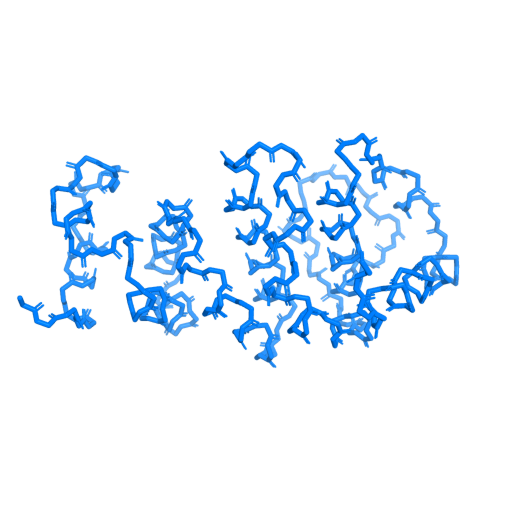160 1.00 95.62 175 GLN A O 1
ATOM 1393 N N . SER A 1 176 ? 3.953 1.313 -19.387 1.00 93.25 176 SER A N 1
ATOM 1394 C CA . SER A 1 176 ? 3.323 1.593 -20.684 1.00 93.25 176 SER A CA 1
ATOM 1395 C C . SER A 1 176 ? 2.027 0.810 -20.919 1.00 93.25 176 SER A C 1
ATOM 1397 O O . SER A 1 176 ? 1.177 1.265 -21.687 1.00 93.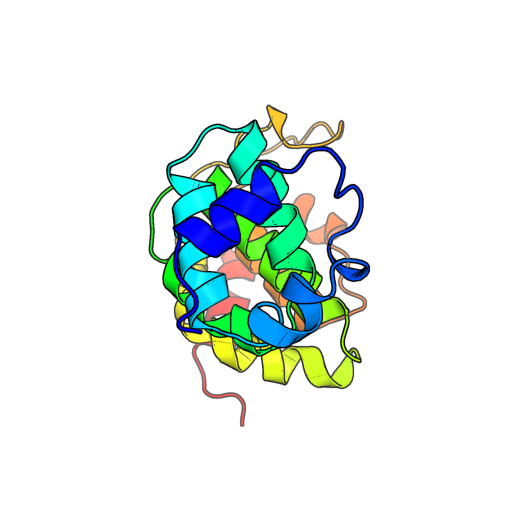25 176 SER A O 1
ATOM 1399 N N . ARG A 1 177 ? 1.884 -0.374 -20.309 1.00 92.56 177 ARG A N 1
ATOM 1400 C CA . ARG A 1 177 ? 0.656 -1.182 -20.367 1.00 92.56 177 ARG A CA 1
ATOM 1401 C C . ARG A 1 177 ? -0.410 -0.606 -19.441 1.00 92.56 177 ARG A C 1
ATOM 1403 O O . ARG A 1 177 ? -1.527 -0.407 -19.896 1.00 92.56 177 ARG A O 1
ATOM 1410 N N . LEU A 1 178 ? -0.038 -0.280 -18.203 1.00 91.25 178 LEU A N 1
ATOM 1411 C CA . LEU A 1 178 ? -0.938 0.278 -17.186 1.00 91.25 178 LEU A CA 1
ATOM 1412 C C . LEU A 1 178 ? -1.398 1.710 -17.497 1.00 91.25 178 LEU A C 1
ATOM 1414 O O . LEU A 1 178 ? -2.491 2.106 -17.117 1.00 91.25 178 LEU A O 1
ATOM 1418 N N . ALA A 1 179 ? -0.591 2.495 -18.215 1.00 87.00 179 ALA A N 1
ATOM 1419 C CA . ALA A 1 179 ? -0.968 3.843 -18.645 1.00 87.00 179 ALA A CA 1
ATOM 1420 C C . ALA A 1 179 ? -2.033 3.859 -19.760 1.00 87.00 179 ALA A C 1
ATOM 1422 O O . ALA A 1 179 ? -2.521 4.927 -20.137 1.00 87.00 179 ALA A O 1
ATOM 1423 N N . ARG A 1 180 ? -2.375 2.698 -20.331 1.00 79.88 180 ARG A N 1
ATOM 1424 C CA . ARG A 1 180 ? -3.471 2.557 -21.293 1.00 79.88 180 ARG A CA 1
ATOM 1425 C C . ARG A 1 180 ? -4.711 2.091 -20.532 1.00 79.88 180 ARG A C 1
ATOM 1427 O O . ARG A 1 180 ? -4.567 1.231 -19.670 1.00 79.88 180 ARG A O 1
ATOM 1434 N N . PRO A 1 181 ? -5.914 2.593 -20.858 1.00 57.44 181 PRO A N 1
ATOM 1435 C CA . PRO A 1 181 ? -7.139 2.045 -20.287 1.00 57.44 181 PRO A CA 1
ATOM 1436 C C . PRO A 1 181 ? -7.174 0.530 -20.525 1.00 57.44 181 PRO A C 1
ATOM 1438 O O . PRO A 1 181 ? -6.993 0.104 -21.672 1.00 57.44 181 PRO A O 1
ATOM 1441 N N . LEU A 1 182 ? -7.368 -0.268 -19.469 1.00 54.53 182 LEU A N 1
ATOM 1442 C CA . LEU A 1 182 ? -7.688 -1.684 -19.631 1.00 54.53 182 LEU A CA 1
ATOM 1443 C C . LEU A 1 182 ? -9.023 -1.750 -20.391 1.00 54.53 182 LEU A C 1
ATOM 1445 O O . LEU A 1 182 ? -9.995 -1.098 -20.009 1.00 54.53 182 LEU A O 1
ATOM 1449 N N . ALA A 1 183 ? -9.000 -2.403 -21.553 1.00 46.66 183 ALA A N 1
ATOM 1450 C CA . ALA A 1 183 ? -10.124 -2.474 -22.486 1.00 46.66 183 ALA A CA 1
ATOM 1451 C C . ALA A 1 183 ? -11.181 -3.487 -22.039 1.00 46.66 183 ALA A C 1
ATOM 1453 O O . ALA A 1 183 ? -10.779 -4.539 -21.493 1.00 46.66 183 ALA A O 1
#

Sequence (183 aa):
MPIDRALIGGLLADSRIEDFEQSPVFTSQIQDRPEAAAILLDIMRNDSPATGARARAMLALFDEPALRPIGEALALPGAVWRRSLLNLLWALITTHEPREWPGLLDLVVTDVLPLFTDETVIPADLESGLEIEYEYRVCDEAYTTCQRLLHADFDESLFRGLDFDERDREIRVLQSRLARPLA

Foldseek 3Di:
DDDDLVLVVVQLPPPVCPDLVPPPCLVVPAQAALVNLLSLLVQLPPHDVSSNVSSLRSLLSHELSNLQSLLQQCVDDDFVSVLSSLVSLLSRLVVDDLVCLVVSCLNNLVSLLVQLPFQAFDDCVPPPDDPQPDTQTSNNSSLVSVCCSNPVPDDCVVLSPDDPVVVNVSSVVVSVVSVDPPD

Radius of gyration: 17.16 Å; chains: 1; bounding box: 45×29×48 Å